Protein AF-A0A0C2FDT1-F1 (afdb_monomer_lite)

Secondary structure (DSSP, 8-state):
---S-----TT--------GGG-PEE----TT-SSPPPPEETTS-EEEEEEEE-TT--EEEEEEEEEEETTEEEEEEEESTTS--SEEEEE-SSS-EEEEE--SSPPPGGG-EEE-TTEEEEE--SSSSS-S-EEE-

Radius of gyration: 16.4 Å; chains: 1; bounding box: 36×29×51 Å

Structure (mmCIF, N/CA/C/O backbone):
data_AF-A0A0C2FDT1-F1
#
_entry.id   AF-A0A0C2FDT1-F1
#
loop_
_atom_site.group_PDB
_atom_site.id
_atom_site.type_symbol
_atom_site.label_atom_id
_atom_site.label_alt_id
_atom_site.label_comp_id
_atom_site.label_asym_id
_atom_site.label_entity_id
_atom_site.label_seq_id
_atom_site.pdbx_PDB_ins_code
_atom_site.Cartn_x
_atom_site.Cartn_y
_atom_site.Cartn_z
_atom_site.occupancy
_atom_site.B_iso_or_equiv
_atom_site.auth_seq_id
_atom_site.auth_comp_id
_atom_site.auth_asym_id
_atom_site.auth_atom_id
_atom_site.pdbx_PDB_model_num
ATOM 1 N N . ARG A 1 1 ? 11.858 4.809 28.236 1.00 45.03 1 ARG A N 1
ATOM 2 C CA . ARG A 1 1 ? 10.586 4.955 27.492 1.00 45.03 1 ARG A CA 1
ATOM 3 C C . ARG A 1 1 ? 10.116 3.551 27.157 1.00 45.03 1 ARG A C 1
ATOM 5 O O . ARG A 1 1 ? 10.901 2.814 26.577 1.00 45.03 1 ARG A O 1
ATOM 12 N N . LEU A 1 2 ? 8.939 3.154 27.646 1.00 45.44 2 LEU A N 1
ATOM 13 C CA . LEU A 1 2 ? 8.299 1.884 27.282 1.00 45.44 2 LEU A CA 1
ATOM 14 C C . LEU A 1 2 ? 8.072 1.869 25.763 1.00 45.44 2 LEU A C 1
ATOM 16 O O . LEU A 1 2 ? 7.839 2.931 25.193 1.00 45.44 2 LEU A O 1
ATOM 20 N N . SER A 1 3 ? 8.224 0.709 25.125 1.00 47.09 3 SER A N 1
ATOM 21 C CA . SER A 1 3 ? 8.178 0.546 23.667 1.00 47.09 3 SER A CA 1
ATOM 22 C C . SER A 1 3 ? 7.000 1.293 23.023 1.00 47.09 3 SER A C 1
ATOM 24 O O . SER A 1 3 ? 5.853 1.036 23.369 1.00 47.09 3 SER A O 1
ATOM 26 N N . GLU A 1 4 ? 7.282 2.175 22.055 1.00 73.56 4 GLU A N 1
ATOM 27 C CA . GLU A 1 4 ? 6.301 2.955 21.262 1.00 73.56 4 GLU A CA 1
ATOM 28 C C . GLU A 1 4 ? 5.505 2.097 20.255 1.00 73.56 4 GLU A C 1
ATOM 30 O O . GLU A 1 4 ? 4.798 2.612 19.390 1.00 73.56 4 GLU A O 1
ATOM 35 N N . HIS A 1 5 ? 5.640 0.773 20.325 1.00 83.25 5 HIS A N 1
ATOM 36 C CA . HIS A 1 5 ? 5.064 -0.157 19.367 1.00 83.25 5 HIS A CA 1
ATOM 37 C C . HIS A 1 5 ? 4.265 -1.224 20.089 1.00 83.25 5 HIS A C 1
ATOM 39 O O . HIS A 1 5 ? 4.698 -1.756 21.114 1.00 83.25 5 HIS A O 1
ATOM 45 N N . VAL A 1 6 ? 3.127 -1.577 19.500 1.00 87.69 6 VAL A N 1
ATOM 46 C CA . VAL A 1 6 ? 2.301 -2.675 19.979 1.00 87.69 6 VAL A CA 1
ATOM 47 C C . VAL A 1 6 ? 2.300 -3.806 18.962 1.00 87.69 6 VAL A C 1
ATOM 49 O O . VAL A 1 6 ? 2.229 -3.579 17.755 1.00 87.69 6 VAL A O 1
ATOM 52 N N . HIS A 1 7 ? 2.386 -5.035 19.462 1.00 89.50 7 HIS A N 1
ATOM 53 C CA . HIS A 1 7 ? 2.279 -6.241 18.656 1.00 89.50 7 HIS A CA 1
ATOM 54 C C . HIS A 1 7 ? 0.846 -6.761 18.704 1.00 89.50 7 HIS A C 1
ATOM 56 O O . HIS A 1 7 ? 0.277 -6.934 19.780 1.00 89.50 7 HIS A O 1
ATOM 62 N N . ILE A 1 8 ? 0.278 -7.024 17.532 1.00 89.69 8 ILE A N 1
ATOM 63 C CA . ILE A 1 8 ? -1.073 -7.559 17.379 1.00 89.69 8 ILE A CA 1
ATOM 64 C C . ILE A 1 8 ? -0.944 -8.883 16.628 1.00 89.69 8 ILE A C 1
ATOM 66 O O . ILE A 1 8 ? -0.337 -8.933 15.558 1.00 89.69 8 ILE A O 1
ATOM 70 N N . ALA A 1 9 ? -1.468 -9.960 17.210 1.00 90.12 9 ALA A N 1
ATOM 71 C CA . ALA A 1 9 ? -1.537 -11.257 16.547 1.00 90.12 9 ALA A CA 1
ATOM 72 C C . ALA A 1 9 ? -2.741 -11.317 15.591 1.00 90.12 9 ALA A C 1
ATOM 74 O O . ALA A 1 9 ? -3.692 -10.539 15.705 1.00 90.12 9 ALA A O 1
ATOM 75 N N . SER A 1 10 ? -2.709 -12.249 14.637 1.00 87.50 10 SER A N 1
ATOM 76 C CA . SER A 1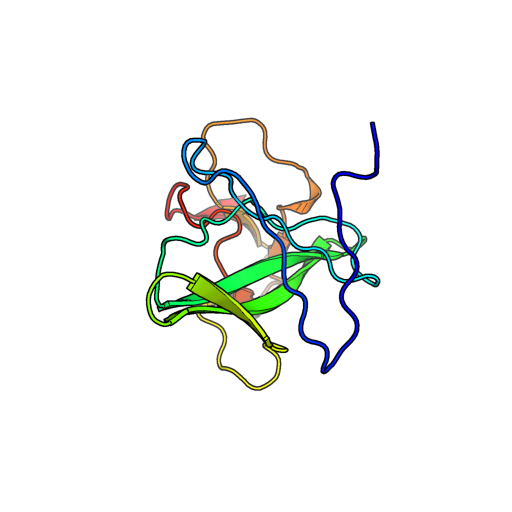 10 ? -3.839 -12.484 13.734 1.00 87.50 10 SER A CA 1
ATOM 77 C C . SER A 1 10 ? -5.108 -12.807 14.524 1.00 87.50 10 SER A C 1
ATOM 79 O O . SER A 1 10 ? -5.043 -13.552 15.499 1.00 87.50 10 SER A O 1
ATOM 81 N N . GLN A 1 11 ? -6.259 -12.306 14.063 1.00 89.56 11 GLN A N 1
ATOM 82 C CA . GLN A 1 11 ? -7.571 -12.547 14.686 1.00 89.56 11 GLN A CA 1
ATOM 83 C C . GLN A 1 11 ? -7.687 -12.027 16.133 1.00 89.56 11 GLN A C 1
ATOM 85 O O . GLN A 1 11 ? -8.530 -12.492 16.897 1.00 89.56 11 GLN A O 1
ATOM 90 N N . CYS A 1 12 ? -6.865 -11.046 16.516 1.00 90.88 12 CYS A N 1
ATOM 91 C CA . CYS A 1 12 ? -6.962 -10.381 17.811 1.00 90.88 12 CYS A CA 1
ATOM 92 C C . CYS A 1 12 ? -7.525 -8.963 17.689 1.00 90.88 12 CYS A C 1
ATOM 94 O O . CYS A 1 12 ? -7.353 -8.281 16.681 1.00 90.88 12 CYS A O 1
ATOM 96 N N . SER A 1 13 ? -8.144 -8.504 18.774 1.00 89.25 13 SER A N 1
ATOM 97 C CA . SER A 1 13 ? -8.546 -7.115 18.980 1.00 89.25 13 SER A CA 1
ATOM 98 C C . SER A 1 13 ? -7.760 -6.528 20.144 1.00 89.25 13 SER A C 1
ATOM 100 O O . SER A 1 13 ? -7.639 -7.166 21.191 1.00 89.25 13 SER A O 1
ATOM 102 N N . LEU A 1 14 ? -7.278 -5.301 19.988 1.00 90.56 14 LEU A N 1
ATOM 103 C CA . LEU A 1 14 ? -6.592 -4.568 21.040 1.00 90.56 14 LEU A CA 1
ATOM 104 C C . LEU A 1 14 ? -7.248 -3.200 21.210 1.00 90.56 14 LEU A C 1
ATOM 106 O O . LEU A 1 14 ? -7.483 -2.501 20.228 1.00 90.56 14 LEU A O 1
ATOM 110 N N . VAL A 1 15 ? -7.489 -2.811 22.462 1.00 88.25 15 VAL A N 1
ATOM 111 C CA . VAL A 1 15 ? -7.866 -1.439 22.805 1.00 88.25 15 VAL A CA 1
ATOM 112 C C . VAL A 1 15 ? -6.613 -0.685 23.218 1.00 88.25 15 VAL A C 1
ATOM 114 O O . VAL A 1 15 ? -5.882 -1.112 24.112 1.00 88.25 15 VAL A O 1
ATOM 117 N N . TRP A 1 16 ? -6.385 0.447 22.570 1.00 83.81 16 TRP A N 1
ATOM 118 C CA . TRP A 1 16 ? -5.292 1.354 22.871 1.00 83.81 16 TRP A CA 1
ATOM 119 C C . TRP A 1 16 ? -5.857 2.763 23.008 1.00 83.81 16 TRP A C 1
ATOM 121 O O . TRP A 1 16 ? -6.646 3.200 22.173 1.00 83.81 16 TRP A O 1
ATOM 131 N N . ASN A 1 17 ? -5.490 3.440 24.094 1.00 82.44 17 ASN A N 1
ATOM 132 C CA . ASN A 1 17 ? -5.956 4.785 24.396 1.00 82.44 17 ASN A CA 1
ATOM 133 C C . ASN A 1 17 ? -4.787 5.748 24.225 1.00 82.44 17 ASN A C 1
ATOM 135 O O . ASN A 1 17 ? -3.770 5.599 24.897 1.00 82.44 17 ASN A O 1
ATOM 139 N N . GLU A 1 18 ? -4.962 6.748 23.373 1.00 74.19 18 GLU A N 1
ATOM 140 C CA . GLU A 1 18 ? -4.022 7.852 23.205 1.00 74.19 18 GLU A CA 1
ATOM 141 C C . GLU A 1 18 ? -4.756 9.179 23.198 1.00 74.19 18 GLU A C 1
ATOM 143 O O . GLU A 1 18 ? -5.938 9.251 22.854 1.00 74.19 18 GLU A O 1
ATOM 148 N N . ASN A 1 19 ? -4.024 10.244 23.521 1.00 73.38 19 ASN A N 1
ATOM 149 C CA . ASN A 1 19 ? -4.526 11.584 23.284 1.00 73.38 19 ASN A CA 1
ATOM 150 C C . ASN A 1 19 ? -4.508 11.876 21.771 1.00 73.38 19 ASN A C 1
ATOM 152 O O . ASN A 1 19 ? -3.451 11.878 21.136 1.00 73.38 19 ASN A O 1
ATOM 156 N N . TYR A 1 20 ? -5.692 12.110 21.202 1.00 68.06 20 TYR A N 1
ATOM 157 C CA . TYR A 1 20 ? -5.866 12.399 19.780 1.00 68.06 20 TYR A CA 1
ATOM 158 C C . TYR A 1 20 ? -5.552 13.858 19.399 1.00 68.06 20 TYR A C 1
ATOM 160 O O . TYR A 1 20 ? -5.409 14.153 18.213 1.00 68.06 20 TYR A O 1
ATOM 168 N N . GLU A 1 21 ? -5.405 14.770 20.368 1.00 67.81 21 GLU A N 1
ATOM 169 C CA . GLU A 1 21 ? -5.110 16.195 20.120 1.00 67.81 21 GLU A CA 1
ATOM 170 C C . GLU A 1 21 ? -3.854 16.400 19.256 1.00 67.81 21 GLU A C 1
ATOM 172 O O . GLU A 1 21 ? -3.794 17.328 18.452 1.00 67.81 21 GLU A O 1
ATOM 177 N N . ASP A 1 22 ? -2.901 15.470 19.331 1.00 68.94 22 ASP A N 1
ATOM 178 C CA . ASP A 1 22 ? -1.647 15.503 18.577 1.00 68.94 22 ASP A CA 1
ATOM 179 C C . ASP A 1 22 ? -1.787 15.075 17.096 1.00 68.94 22 ASP A C 1
ATOM 181 O O . ASP A 1 22 ? -0.788 15.040 16.377 1.00 68.94 22 ASP A O 1
ATOM 185 N N . CYS A 1 23 ? -2.984 14.700 16.615 1.00 68.81 23 CYS A N 1
ATOM 186 C CA . CYS A 1 23 ? -3.196 14.149 15.262 1.00 68.81 23 CYS A CA 1
ATOM 187 C C . CYS A 1 23 ? -2.231 12.995 14.921 1.00 68.81 23 CYS A C 1
ATOM 189 O O . CYS A 1 23 ? -1.720 12.907 13.798 1.00 68.81 23 CYS A O 1
ATOM 191 N N . ARG A 1 24 ? -1.948 12.119 15.896 1.00 75.44 24 ARG A N 1
ATOM 192 C CA . ARG A 1 24 ? -0.944 11.062 15.730 1.00 75.44 24 ARG A CA 1
ATOM 193 C C . ARG A 1 24 ? -1.312 10.133 14.579 1.00 75.44 24 ARG A C 1
ATOM 195 O O . ARG A 1 24 ? -2.453 9.697 14.429 1.00 75.44 24 ARG A O 1
ATOM 202 N N . GLN A 1 25 ? -0.310 9.835 13.767 1.00 88.88 25 GLN A N 1
ATOM 203 C CA . GLN A 1 25 ? -0.410 8.883 12.674 1.00 88.88 25 GLN A CA 1
ATOM 204 C C . GLN A 1 25 ? 0.068 7.508 13.143 1.00 88.88 25 GLN A C 1
ATOM 206 O O . GLN A 1 25 ? 0.902 7.400 14.042 1.00 88.88 25 GLN A O 1
ATOM 211 N N . LEU A 1 26 ? -0.451 6.459 12.515 1.00 90.62 26 LEU A N 1
ATOM 212 C CA . LEU A 1 26 ? 0.004 5.093 12.713 1.00 90.62 26 LEU A CA 1
ATOM 213 C C . LEU A 1 26 ? 0.937 4.674 11.583 1.00 90.62 26 LEU A C 1
ATOM 215 O O . LEU A 1 26 ? 0.682 4.952 10.413 1.00 90.62 26 LEU A O 1
ATOM 219 N N . CYS A 1 27 ? 1.981 3.941 11.952 1.00 92.69 27 CYS A N 1
ATOM 220 C CA . CYS A 1 27 ? 2.795 3.163 11.031 1.00 92.69 27 CYS A CA 1
ATOM 221 C C . CYS A 1 27 ? 2.605 1.687 11.361 1.00 92.69 27 CYS A C 1
ATOM 223 O O . CYS A 1 27 ? 2.508 1.313 12.531 1.00 92.69 27 CYS A O 1
ATOM 225 N N . VAL A 1 28 ? 2.582 0.838 10.339 1.00 93.12 28 VAL A N 1
ATOM 226 C CA . VAL A 1 28 ? 2.415 -0.608 10.506 1.00 93.12 28 VAL A CA 1
ATOM 227 C C . VAL A 1 28 ? 3.578 -1.321 9.840 1.00 93.12 28 VAL A C 1
ATOM 229 O O . VAL A 1 28 ? 4.089 -0.887 8.809 1.00 93.12 28 VAL A O 1
ATOM 232 N N . ARG A 1 29 ? 4.014 -2.417 10.454 1.00 92.81 29 ARG A N 1
ATOM 233 C CA . ARG A 1 29 ? 5.004 -3.329 9.892 1.00 92.81 29 ARG A CA 1
ATOM 234 C C . ARG A 1 29 ? 4.580 -4.750 10.214 1.00 92.81 29 ARG A C 1
ATOM 236 O O . ARG A 1 29 ? 4.398 -5.087 11.385 1.00 92.81 29 ARG A O 1
ATOM 243 N N . ARG A 1 30 ? 4.443 -5.589 9.189 1.00 91.06 30 ARG A N 1
ATOM 244 C CA . ARG A 1 30 ? 4.319 -7.033 9.405 1.00 91.06 30 ARG A CA 1
ATOM 245 C C . ARG A 1 30 ? 5.627 -7.575 9.982 1.00 91.06 30 ARG A C 1
ATOM 247 O O . ARG A 1 30 ? 6.706 -7.080 9.663 1.00 91.06 30 ARG A O 1
ATOM 254 N N . SER A 1 31 ? 5.551 -8.594 10.830 1.00 89.38 31 SER A N 1
ATOM 255 C CA . SER A 1 31 ? 6.739 -9.168 11.476 1.00 89.38 31 SER A CA 1
ATOM 256 C C . SER A 1 31 ? 7.775 -9.692 10.476 1.00 89.38 31 SER A C 1
ATOM 258 O O . SER A 1 31 ? 8.968 -9.609 10.764 1.00 89.38 31 SER A O 1
ATOM 260 N N . ASP A 1 32 ? 7.321 -10.166 9.315 1.00 88.25 32 ASP A N 1
ATOM 261 C CA . ASP A 1 32 ? 8.111 -10.729 8.219 1.00 88.25 32 ASP A CA 1
ATOM 262 C C . ASP A 1 32 ? 8.647 -9.693 7.218 1.00 88.25 32 ASP A C 1
ATOM 264 O O . ASP A 1 32 ? 9.360 -10.071 6.299 1.00 88.25 32 ASP A O 1
ATOM 268 N N . VAL A 1 33 ? 8.346 -8.401 7.390 1.00 90.62 33 VAL A N 1
ATOM 269 C CA . VAL A 1 33 ? 8.764 -7.337 6.463 1.00 90.62 33 VAL A CA 1
ATOM 270 C C . VAL A 1 33 ? 9.760 -6.394 7.133 1.00 90.62 33 VAL A C 1
ATOM 272 O O . VAL A 1 33 ? 9.600 -6.014 8.297 1.00 90.62 33 VAL A O 1
ATOM 275 N N . ARG A 1 34 ? 10.801 -5.985 6.399 1.00 90.94 34 ARG A N 1
ATOM 276 C CA . ARG A 1 34 ? 11.893 -5.160 6.937 1.00 90.94 34 ARG A CA 1
ATOM 277 C C . ARG A 1 34 ? 11.485 -3.722 7.270 1.00 90.94 34 ARG A C 1
ATOM 279 O O . ARG A 1 34 ? 11.852 -3.226 8.336 1.00 90.94 34 ARG A O 1
ATOM 286 N N . HIS A 1 35 ? 10.773 -3.045 6.374 1.00 92.00 35 HIS A N 1
ATOM 287 C CA . HIS A 1 35 ? 10.487 -1.614 6.492 1.00 92.00 35 HIS A CA 1
ATOM 288 C C . HIS A 1 35 ? 9.041 -1.344 6.927 1.00 92.00 35 HIS A C 1
ATOM 290 O O . HIS A 1 35 ? 8.113 -2.043 6.522 1.00 92.00 35 HIS A O 1
ATOM 296 N N . TRP A 1 36 ? 8.859 -0.320 7.766 1.00 93.19 36 TRP A N 1
ATOM 297 C CA . TRP A 1 36 ? 7.544 0.191 8.162 1.00 93.19 36 TRP A CA 1
ATOM 298 C C . TRP A 1 36 ? 6.832 0.854 6.981 1.00 93.19 36 TRP A C 1
ATOM 300 O O . TRP A 1 36 ? 7.483 1.355 6.064 1.00 93.19 36 TRP A O 1
ATOM 310 N N . SER A 1 37 ? 5.502 0.900 7.031 1.00 93.56 37 SER A N 1
ATOM 311 C CA . SER A 1 37 ? 4.724 1.764 6.147 1.00 93.56 37 SER A CA 1
ATOM 312 C C . SER A 1 37 ? 5.037 3.239 6.405 1.00 93.56 37 SER A C 1
ATOM 314 O O . SER A 1 37 ? 5.486 3.609 7.496 1.00 93.56 37 SER A O 1
ATOM 316 N N . CYS A 1 38 ? 4.706 4.107 5.449 1.00 92.50 38 CYS A N 1
ATOM 317 C CA . CYS A 1 38 ? 4.565 5.522 5.774 1.00 92.50 38 CYS A CA 1
ATOM 318 C C . CYS A 1 38 ? 3.413 5.734 6.781 1.00 92.50 38 CYS A C 1
ATOM 320 O O . CYS A 1 38 ? 2.514 4.884 6.888 1.00 92.50 38 CYS A O 1
ATOM 322 N N . PRO A 1 39 ? 3.425 6.855 7.523 1.00 92.44 39 PRO A N 1
ATOM 323 C CA . PRO A 1 39 ? 2.379 7.159 8.487 1.00 92.44 39 PRO A CA 1
ATOM 324 C C . PRO A 1 39 ? 1.021 7.411 7.816 1.00 92.44 39 PRO A C 1
ATOM 326 O O . PRO A 1 39 ? 0.927 8.146 6.833 1.00 92.44 39 PRO A O 1
ATOM 329 N N . PHE A 1 40 ? -0.055 6.873 8.390 1.00 93.44 40 PHE A N 1
ATOM 330 C CA . PHE A 1 40 ? -1.432 7.181 7.999 1.00 93.44 40 PHE A CA 1
ATOM 331 C C . PHE A 1 40 ? -2.263 7.662 9.194 1.00 93.44 40 PHE A C 1
ATOM 333 O O . PHE A 1 40 ? -2.005 7.309 10.341 1.00 93.44 40 PHE A O 1
ATOM 340 N N . ARG A 1 41 ? -3.267 8.500 8.946 1.00 91.12 41 ARG A N 1
ATOM 341 C CA . ARG A 1 41 ? -4.161 9.034 9.980 1.00 91.12 41 ARG A CA 1
ATOM 342 C C . ARG A 1 41 ? -5.328 8.085 10.232 1.00 91.12 41 ARG A C 1
ATOM 344 O O . ARG A 1 41 ? -5.930 7.584 9.283 1.00 91.12 41 ARG A O 1
ATOM 351 N N . ILE A 1 42 ? -5.696 7.921 11.499 1.00 89.38 42 ILE A N 1
ATOM 352 C CA . ILE A 1 42 ? -6.835 7.090 11.919 1.00 89.38 42 ILE A CA 1
ATOM 353 C C . ILE A 1 42 ? -8.169 7.840 11.959 1.00 89.38 42 ILE A C 1
ATOM 355 O O . ILE A 1 42 ? -9.200 7.208 12.118 1.00 89.38 42 ILE A O 1
ATOM 359 N N . ASP A 1 43 ? -8.186 9.165 11.796 1.00 87.94 43 ASP A N 1
ATOM 360 C CA . ASP A 1 43 ? -9.440 9.917 11.618 1.00 87.94 43 ASP A CA 1
ATOM 361 C C . ASP A 1 43 ? -9.971 9.894 10.183 1.00 87.94 43 ASP A C 1
ATOM 363 O O . ASP A 1 43 ? -11.057 10.403 9.900 1.00 87.94 43 ASP A O 1
ATOM 367 N N . ARG A 1 44 ? -9.219 9.308 9.250 1.00 89.69 44 ARG A N 1
ATOM 368 C CA . ARG A 1 44 ? -9.650 9.137 7.865 1.00 89.69 44 ARG A CA 1
ATOM 369 C C . ARG A 1 44 ? -10.481 7.867 7.748 1.00 89.69 44 ARG A C 1
ATOM 371 O O . ARG A 1 44 ? -9.966 6.813 7.393 1.00 89.69 44 ARG A O 1
ATOM 378 N N . ILE A 1 45 ? -11.773 8.002 8.047 1.00 93.31 45 ILE A N 1
ATOM 379 C CA . ILE A 1 45 ? -12.774 6.941 7.881 1.00 93.31 45 ILE A CA 1
ATOM 380 C C . ILE A 1 45 ? -12.794 6.474 6.421 1.00 93.31 45 ILE A C 1
ATOM 382 O O . ILE A 1 45 ? -12.853 7.291 5.498 1.00 93.31 45 ILE A O 1
ATOM 386 N N . GLY A 1 46 ? -12.774 5.159 6.225 1.00 94.75 46 GLY A N 1
ATOM 387 C CA . GLY A 1 46 ? -12.786 4.518 4.916 1.00 94.75 46 GLY A CA 1
ATOM 388 C C . GLY A 1 46 ? -11.820 3.343 4.834 1.00 94.75 46 GLY A C 1
ATOM 389 O O . GLY A 1 46 ? -11.212 2.939 5.826 1.00 94.75 46 GLY A O 1
ATOM 390 N N . SER A 1 47 ? -11.675 2.801 3.628 1.00 93.75 47 SER A N 1
ATOM 391 C CA . SER A 1 47 ? -10.790 1.670 3.353 1.00 93.75 47 SER A CA 1
ATOM 392 C C . SER A 1 47 ? -9.725 2.059 2.337 1.00 93.75 47 SER A C 1
ATOM 394 O O . SER A 1 47 ? -10.021 2.696 1.326 1.00 93.75 47 SER A O 1
ATOM 396 N N . PHE A 1 48 ? -8.483 1.666 2.589 1.00 93.81 48 PHE A N 1
ATOM 397 C CA . PHE A 1 48 ? -7.343 1.985 1.736 1.00 93.81 48 PHE A CA 1
ATOM 398 C C . PHE A 1 48 ? -6.248 0.926 1.870 1.00 93.81 48 PHE A C 1
ATOM 400 O O . PHE A 1 48 ? -6.302 0.057 2.737 1.00 93.81 48 PHE A O 1
ATOM 407 N N . HIS A 1 49 ? -5.254 0.991 0.991 1.00 94.31 49 HIS A N 1
ATOM 408 C CA . HIS A 1 49 ? -4.076 0.135 1.058 1.00 94.31 49 HIS A CA 1
ATOM 409 C C . HIS A 1 49 ? -2.904 0.935 1.611 1.00 94.31 49 HIS A C 1
ATOM 411 O O . HIS A 1 49 ? -2.696 2.078 1.204 1.00 94.31 49 HIS A O 1
ATOM 417 N N . ILE A 1 50 ? -2.143 0.323 2.513 1.00 94.38 50 ILE A N 1
ATOM 418 C CA . ILE A 1 50 ? -0.822 0.807 2.911 1.00 94.38 50 ILE A CA 1
ATOM 419 C C . ILE A 1 50 ? 0.244 -0.147 2.390 1.00 94.38 50 ILE A C 1
ATOM 421 O O . ILE A 1 50 ? 0.026 -1.361 2.326 1.00 94.38 50 ILE A O 1
ATOM 425 N N . THR A 1 51 ? 1.396 0.411 2.039 1.00 92.69 51 THR A N 1
ATOM 426 C CA . THR A 1 51 ? 2.519 -0.333 1.469 1.00 92.69 51 THR A CA 1
ATOM 427 C C . THR A 1 51 ? 3.640 -0.455 2.494 1.00 92.69 51 THR A C 1
ATOM 429 O O . THR A 1 51 ? 3.941 0.488 3.222 1.00 92.69 51 THR A O 1
ATOM 432 N N . MET A 1 52 ? 4.270 -1.622 2.543 1.00 91.62 52 MET A N 1
ATOM 433 C CA . MET A 1 52 ? 5.509 -1.897 3.271 1.00 91.62 52 MET A CA 1
ATOM 434 C C . MET A 1 52 ? 6.515 -2.521 2.301 1.00 91.62 52 MET A C 1
ATOM 436 O O . MET A 1 52 ? 6.118 -3.092 1.284 1.00 91.62 52 MET A O 1
ATOM 440 N N . ARG A 1 53 ? 7.811 -2.423 2.604 1.00 88.81 53 ARG A N 1
ATOM 441 C CA . ARG A 1 53 ? 8.884 -2.926 1.732 1.00 88.81 53 ARG A CA 1
ATOM 442 C C . ARG A 1 53 ? 9.697 -3.983 2.448 1.00 88.81 53 ARG A C 1
ATOM 444 O O . ARG A 1 53 ? 10.142 -3.766 3.580 1.00 88.81 53 ARG A O 1
ATOM 451 N N . ASP A 1 54 ? 9.880 -5.118 1.791 1.00 85.88 54 ASP A N 1
ATOM 452 C CA . ASP A 1 54 ? 10.763 -6.164 2.291 1.00 85.88 54 ASP A CA 1
ATOM 453 C C . ASP A 1 54 ? 12.242 -5.832 2.003 1.00 85.88 54 ASP A C 1
ATOM 455 O O . ASP A 1 54 ? 12.565 -4.780 1.448 1.00 85.88 54 ASP A O 1
ATOM 459 N N . ALA A 1 55 ? 13.166 -6.683 2.449 1.00 81.81 55 ALA A N 1
ATOM 460 C CA . ALA A 1 55 ? 14.604 -6.488 2.299 1.00 81.81 55 ALA A CA 1
ATOM 461 C C . ALA A 1 55 ? 15.070 -6.452 0.834 1.00 81.81 55 ALA A C 1
ATOM 463 O O . ALA A 1 55 ? 16.118 -5.871 0.560 1.00 81.81 55 ALA A O 1
ATOM 464 N N . ASP A 1 56 ? 14.303 -7.059 -0.071 1.00 81.12 56 ASP A N 1
ATOM 465 C CA . ASP A 1 56 ? 14.492 -7.052 -1.524 1.00 81.12 56 ASP A CA 1
ATOM 466 C C . ASP A 1 56 ? 13.682 -5.943 -2.229 1.00 81.12 56 ASP A C 1
ATOM 468 O O . ASP A 1 56 ? 13.555 -5.958 -3.450 1.00 81.12 56 ASP A O 1
ATOM 472 N N . GLU A 1 57 ? 13.127 -4.995 -1.462 1.00 79.19 57 GLU A N 1
ATOM 473 C CA . GLU A 1 57 ? 12.323 -3.855 -1.934 1.00 79.19 57 GLU A CA 1
ATOM 474 C C . GLU A 1 57 ? 10.951 -4.247 -2.520 1.00 79.19 57 GLU A C 1
ATOM 476 O O . GLU A 1 57 ? 10.180 -3.383 -2.966 1.00 79.19 57 GLU A O 1
ATOM 481 N N . THR A 1 58 ? 10.584 -5.533 -2.440 1.00 83.00 58 THR A N 1
ATOM 482 C CA . THR A 1 58 ? 9.279 -6.028 -2.881 1.00 83.00 58 THR A CA 1
ATOM 483 C C . THR A 1 58 ? 8.160 -5.340 -2.083 1.00 83.00 58 THR A C 1
ATOM 485 O O . THR A 1 58 ? 8.164 -5.388 -0.844 1.00 83.00 58 THR A O 1
ATOM 488 N N . PRO A 1 59 ? 7.184 -4.690 -2.754 1.00 86.56 59 PRO A N 1
ATOM 489 C CA . PRO A 1 59 ? 6.032 -4.109 -2.079 1.00 86.56 59 PRO A CA 1
ATOM 490 C C . PRO A 1 59 ? 5.137 -5.200 -1.495 1.00 86.56 59 PRO A C 1
ATOM 492 O O . PRO A 1 59 ? 4.783 -6.171 -2.163 1.00 86.56 59 PRO A O 1
ATOM 495 N N . ARG A 1 60 ? 4.711 -4.999 -0.251 1.00 88.69 60 ARG A N 1
ATOM 496 C CA . ARG A 1 60 ? 3.663 -5.775 0.413 1.00 88.69 60 ARG A CA 1
ATOM 497 C C . ARG A 1 60 ? 2.541 -4.833 0.814 1.00 88.69 60 ARG A C 1
ATOM 499 O O . ARG A 1 60 ? 2.797 -3.815 1.457 1.00 88.69 60 ARG A O 1
ATOM 506 N N . PHE A 1 61 ? 1.310 -5.184 0.464 1.00 90.19 61 PHE A N 1
ATOM 507 C CA . PHE A 1 61 ? 0.138 -4.385 0.805 1.00 90.19 61 PHE A CA 1
ATOM 508 C C . PHE A 1 61 ? -0.587 -4.972 2.008 1.00 90.19 61 PHE A C 1
ATOM 510 O O . PHE A 1 61 ? -0.662 -6.188 2.183 1.00 90.19 61 PHE A O 1
ATOM 517 N N . VAL A 1 62 ? -1.155 -4.091 2.819 1.00 92.88 62 VAL A N 1
ATOM 518 C CA . VAL A 1 62 ? -2.186 -4.439 3.796 1.00 92.88 62 VAL A CA 1
ATOM 519 C C . VAL A 1 62 ? -3.366 -3.520 3.552 1.00 92.88 62 VAL A C 1
ATOM 521 O O . VAL A 1 62 ? -3.197 -2.309 3.379 1.00 92.88 62 VAL A O 1
ATOM 524 N N . ARG A 1 63 ? -4.567 -4.096 3.530 1.00 94.25 63 ARG A N 1
ATOM 525 C CA . ARG A 1 63 ? -5.792 -3.309 3.519 1.00 94.25 63 ARG A CA 1
ATOM 526 C C . ARG A 1 63 ? -6.045 -2.814 4.936 1.00 94.25 63 ARG A C 1
ATOM 528 O O . ARG A 1 63 ? -6.067 -3.601 5.881 1.00 94.25 63 ARG A O 1
ATOM 535 N N . VAL A 1 64 ? -6.242 -1.513 5.064 1.00 95.12 64 VAL A N 1
ATOM 536 C CA . VAL A 1 64 ? -6.664 -0.855 6.295 1.00 95.12 64 VAL A CA 1
ATOM 537 C C . VAL A 1 64 ? -8.099 -0.409 6.111 1.00 95.12 64 VAL A C 1
ATOM 539 O O . VAL A 1 64 ? -8.457 0.157 5.078 1.00 95.12 64 VAL A O 1
ATOM 542 N N . GLU A 1 65 ? -8.919 -0.648 7.119 1.00 95.75 65 GLU A N 1
ATOM 543 C CA . GLU A 1 65 ? -10.251 -0.081 7.217 1.00 95.75 65 GLU A CA 1
ATOM 544 C C . GLU A 1 65 ? -10.399 0.645 8.539 1.00 95.75 65 GLU A C 1
ATOM 546 O O . GLU A 1 65 ? -10.146 0.087 9.604 1.00 95.75 65 GLU A O 1
ATOM 551 N N . VAL A 1 66 ? -10.810 1.900 8.451 1.00 95.62 66 VAL A N 1
ATOM 552 C CA . VAL A 1 66 ? -11.079 2.760 9.589 1.00 95.62 66 VAL A CA 1
ATOM 553 C C . VAL A 1 66 ? -12.571 3.038 9.618 1.00 95.62 66 VAL A C 1
ATOM 555 O O . VAL A 1 66 ? -13.117 3.615 8.676 1.00 95.62 66 VAL A O 1
ATOM 558 N N . ILE A 1 67 ? -13.220 2.682 10.721 1.00 96.12 67 ILE A N 1
ATOM 559 C CA . ILE A 1 67 ? -14.608 3.055 11.004 1.00 96.12 67 ILE A CA 1
ATOM 560 C C . ILE A 1 67 ? -14.680 3.829 12.318 1.00 96.12 67 ILE A C 1
ATOM 562 O O . ILE A 1 67 ? -13.889 3.596 13.230 1.00 96.12 67 ILE A O 1
ATOM 566 N N . LEU A 1 68 ? -15.644 4.739 12.427 1.00 93.75 68 LEU A N 1
ATOM 567 C CA . LEU A 1 68 ? -15.971 5.399 13.686 1.00 93.75 68 LEU A CA 1
ATOM 568 C C . LEU A 1 68 ? -17.193 4.708 14.291 1.00 93.75 68 LEU A C 1
ATOM 570 O O . LEU A 1 68 ? -18.299 4.820 13.766 1.00 93.75 68 LEU A O 1
ATOM 574 N N . ASN A 1 69 ? -16.987 3.985 15.389 1.00 93.62 69 ASN A N 1
ATOM 575 C CA . ASN A 1 69 ? -18.057 3.379 16.165 1.00 93.62 69 ASN A CA 1
ATOM 576 C C . ASN A 1 69 ? -18.308 4.226 17.418 1.00 93.62 69 ASN A C 1
ATOM 578 O O . ASN A 1 69 ? -17.557 4.163 18.393 1.00 93.62 69 ASN A O 1
ATOM 582 N N . SER A 1 70 ? -19.365 5.041 17.391 1.00 91.31 70 SER A N 1
ATOM 583 C CA . SER A 1 70 ? -19.627 6.068 18.409 1.00 91.31 70 SER A CA 1
ATOM 584 C C . SER A 1 70 ? -18.438 7.031 18.568 1.00 91.31 70 SER A C 1
ATOM 586 O O . SER A 1 70 ? -18.164 7.802 17.656 1.00 91.31 70 SER A O 1
ATOM 588 N N . ALA A 1 71 ? -17.722 6.988 19.695 1.00 88.81 71 ALA A N 1
ATOM 589 C CA . ALA A 1 71 ? -16.559 7.834 19.977 1.00 88.81 71 ALA A CA 1
ATOM 590 C C . ALA A 1 71 ? -15.220 7.079 19.852 1.00 88.81 71 ALA A C 1
ATOM 592 O O . ALA A 1 71 ? -14.209 7.522 20.390 1.00 88.81 71 ALA A O 1
ATOM 593 N N . VAL A 1 72 ? -15.210 5.919 19.183 1.00 89.75 72 VAL A N 1
ATOM 594 C CA . VAL A 1 72 ? -14.032 5.051 19.057 1.00 89.75 72 VAL A CA 1
ATOM 595 C C . VAL A 1 72 ? -13.710 4.812 17.586 1.00 89.75 72 VAL A C 1
ATOM 597 O O . VAL A 1 72 ? -14.551 4.317 16.835 1.00 89.75 72 VAL A O 1
ATOM 600 N N . PHE A 1 73 ? -12.478 5.118 17.177 1.00 91.38 73 PHE A N 1
ATOM 601 C CA . PHE A 1 73 ? -11.957 4.685 15.882 1.00 91.38 73 PHE A CA 1
ATOM 602 C C . PHE A 1 73 ? -11.569 3.207 15.956 1.00 91.38 73 PHE A C 1
ATOM 604 O O . PHE A 1 73 ? -10.701 2.821 16.738 1.00 91.38 73 PHE A O 1
ATOM 611 N N . CYS A 1 74 ? -12.202 2.373 15.136 1.00 93.50 74 CYS A N 1
ATOM 612 C CA . CYS A 1 74 ? -11.835 0.974 14.974 1.00 93.50 74 CYS A CA 1
ATOM 613 C C . CYS A 1 74 ? -11.019 0.828 13.690 1.00 93.50 74 CYS A C 1
ATOM 615 O O . CYS A 1 74 ? -11.505 1.150 12.604 1.00 93.50 74 CYS A O 1
ATOM 617 N N . VAL A 1 75 ? -9.786 0.339 13.825 1.00 94.06 75 VAL A N 1
ATOM 618 C CA . VAL A 1 75 ? -8.863 0.114 12.709 1.00 94.06 75 VAL A CA 1
ATOM 619 C C . VAL A 1 75 ? -8.709 -1.386 12.492 1.00 94.06 75 VAL A C 1
ATOM 621 O O . VAL A 1 75 ? -8.263 -2.102 13.387 1.00 94.06 75 VAL A O 1
ATOM 624 N N . THR A 1 76 ? -9.075 -1.857 11.305 1.00 95.12 76 THR A N 1
ATOM 625 C CA . THR A 1 76 ? -8.980 -3.262 10.906 1.00 95.12 76 THR A CA 1
ATOM 626 C C . THR A 1 76 ? -7.893 -3.424 9.857 1.00 95.12 76 THR A C 1
ATOM 628 O O . THR A 1 76 ? -7.869 -2.699 8.863 1.00 95.12 76 THR A O 1
ATOM 631 N N . PHE A 1 77 ? -7.010 -4.398 10.069 1.00 94.56 77 PHE A N 1
ATOM 632 C CA . PHE A 1 77 ? -5.982 -4.797 9.113 1.00 94.56 77 PHE A CA 1
ATOM 633 C C . PHE A 1 77 ? -6.377 -6.124 8.472 1.00 94.56 77 PHE A C 1
ATOM 635 O O . PHE A 1 77 ? -6.712 -7.080 9.172 1.00 94.56 77 PHE A O 1
ATOM 642 N N . THR A 1 78 ? -6.332 -6.194 7.148 1.00 92.81 78 THR A N 1
ATOM 643 C CA . THR A 1 78 ? -6.658 -7.406 6.388 1.00 92.81 78 THR A CA 1
ATOM 644 C C . THR A 1 78 ? -5.571 -7.670 5.360 1.00 92.81 78 THR A C 1
ATOM 646 O O . THR A 1 78 ? -4.998 -6.731 4.800 1.00 92.81 78 THR A O 1
ATOM 649 N N . ASP A 1 79 ? -5.289 -8.949 5.110 1.00 90.12 79 ASP A N 1
ATOM 650 C CA . ASP A 1 79 ? -4.435 -9.322 3.988 1.00 90.12 79 ASP A CA 1
ATOM 651 C C . ASP A 1 79 ? -5.037 -8.783 2.683 1.00 90.12 79 ASP A C 1
ATOM 653 O O . ASP A 1 79 ? -6.236 -8.922 2.428 1.00 90.12 79 ASP A O 1
ATOM 657 N N . ALA A 1 80 ? -4.205 -8.114 1.892 1.00 89.81 80 ALA A N 1
ATOM 658 C CA . ALA A 1 80 ? -4.610 -7.511 0.635 1.00 89.81 80 ALA A CA 1
ATOM 659 C C . ALA A 1 80 ? -4.626 -8.520 -0.527 1.00 89.81 80 ALA A C 1
ATOM 661 O O . ALA A 1 80 ? -5.146 -8.180 -1.582 1.00 89.81 80 ALA A O 1
ATOM 662 N N . GLU A 1 81 ? -4.107 -9.743 -0.348 1.00 84.62 81 GLU A N 1
ATOM 663 C CA . GLU A 1 81 ? -4.012 -10.768 -1.405 1.00 84.62 81 GLU A CA 1
ATOM 664 C C . GLU A 1 81 ? -5.361 -11.091 -2.076 1.00 84.62 81 GLU A C 1
ATOM 666 O O . GLU A 1 81 ? -5.415 -11.407 -3.262 1.00 84.62 81 GLU A O 1
ATOM 671 N N . TYR A 1 82 ? -6.467 -10.956 -1.339 1.00 81.56 82 TYR A N 1
ATOM 672 C CA . TYR A 1 82 ? -7.818 -11.240 -1.834 1.00 81.56 82 TYR A CA 1
ATOM 673 C C . TYR A 1 82 ? -8.545 -10.016 -2.415 1.00 81.56 82 TYR A C 1
ATOM 675 O O . TYR A 1 82 ? -9.727 -10.107 -2.751 1.00 81.56 82 TYR A O 1
ATOM 683 N N . TYR A 1 83 ? -7.871 -8.868 -2.524 1.00 84.25 83 TYR A N 1
ATOM 684 C CA . TYR A 1 83 ? -8.437 -7.625 -3.045 1.00 84.25 83 TYR A CA 1
ATOM 685 C C . TYR A 1 83 ? -7.707 -7.188 -4.320 1.00 84.25 83 TYR A C 1
ATOM 687 O O . TYR A 1 83 ? -6.501 -7.391 -4.441 1.00 84.25 83 TYR A O 1
ATOM 695 N N . PRO A 1 84 ? -8.407 -6.563 -5.285 1.00 85.44 84 PRO A N 1
ATOM 696 C CA . PRO A 1 84 ? -7.735 -6.009 -6.448 1.00 85.44 84 PRO A CA 1
ATOM 697 C C . PRO A 1 84 ? -6.764 -4.898 -6.012 1.00 85.44 84 PRO A C 1
ATOM 699 O O . PRO A 1 84 ? -7.118 -4.075 -5.157 1.00 85.44 84 PRO A O 1
ATOM 702 N N . PRO A 1 85 ? -5.563 -4.832 -6.611 1.00 85.75 85 PRO A N 1
ATOM 703 C CA . PRO A 1 85 ? -4.617 -3.764 -6.329 1.00 85.75 85 PRO A CA 1
ATOM 704 C C . PRO A 1 85 ? -5.227 -2.413 -6.732 1.00 85.75 85 PRO A C 1
ATOM 706 O O . PRO A 1 85 ? -5.932 -2.331 -7.744 1.00 85.75 85 PRO A O 1
ATOM 709 N N . PRO A 1 86 ? -4.972 -1.328 -5.980 1.00 88.75 86 PRO A N 1
ATOM 710 C CA . PRO A 1 86 ? -5.594 -0.042 -6.276 1.00 88.75 86 PRO A CA 1
ATOM 711 C C . PRO A 1 86 ? -5.064 0.574 -7.577 1.00 88.75 86 PRO A C 1
ATOM 713 O O . PRO A 1 86 ? -5.784 1.315 -8.242 1.00 88.75 86 PRO A O 1
ATOM 716 N N . ILE A 1 87 ? -3.808 0.290 -7.935 1.00 92.25 87 ILE A N 1
ATOM 717 C CA . ILE A 1 87 ? -3.160 0.753 -9.162 1.00 92.25 87 ILE A CA 1
ATOM 718 C C . ILE A 1 87 ? -2.353 -0.411 -9.743 1.00 92.25 87 ILE A C 1
ATOM 720 O O . ILE A 1 87 ? -1.713 -1.159 -9.009 1.00 92.25 87 ILE A O 1
ATOM 724 N N . ARG A 1 88 ? -2.340 -0.533 -11.072 1.00 93.06 88 ARG A N 1
ATOM 725 C CA . ARG A 1 88 ? -1.437 -1.424 -11.809 1.00 93.06 88 ARG A CA 1
ATOM 726 C C . ARG A 1 88 ? -0.536 -0.581 -12.700 1.00 93.06 88 ARG A C 1
ATOM 728 O O . ARG A 1 88 ? -1.034 0.216 -13.492 1.00 93.06 88 ARG A O 1
ATOM 735 N N . ILE A 1 89 ? 0.776 -0.750 -12.565 1.00 93.06 89 ILE A N 1
ATOM 736 C CA . ILE A 1 89 ? 1.765 -0.101 -13.432 1.00 93.06 89 ILE A CA 1
ATOM 737 C C . ILE A 1 89 ? 2.176 -1.118 -14.489 1.00 93.06 89 ILE A C 1
ATOM 739 O O . ILE A 1 89 ? 2.631 -2.211 -14.156 1.00 93.06 89 ILE A O 1
ATOM 743 N N . GLU A 1 90 ? 2.015 -0.760 -15.758 1.00 96.25 90 GLU A N 1
ATOM 744 C CA . GLU A 1 90 ? 2.437 -1.577 -16.893 1.00 96.25 90 GLU A CA 1
ATOM 745 C C . GLU A 1 90 ? 3.645 -0.932 -17.576 1.00 96.25 90 GLU A C 1
ATOM 747 O O . GLU A 1 90 ? 3.583 0.208 -18.038 1.00 96.25 90 GLU A O 1
ATOM 752 N N . ASN A 1 91 ? 4.749 -1.671 -17.653 1.00 96.88 91 ASN A N 1
ATOM 753 C CA . ASN A 1 91 ? 5.919 -1.278 -18.418 1.00 96.88 91 ASN A CA 1
ATOM 754 C C . ASN A 1 91 ? 5.856 -1.917 -19.807 1.00 96.88 91 ASN A C 1
ATOM 756 O O . ASN A 1 91 ? 6.229 -3.075 -20.004 1.00 96.88 91 ASN A O 1
ATOM 760 N N . GLN A 1 92 ? 5.414 -1.129 -20.784 1.00 97.62 92 GLN A N 1
ATOM 761 C CA . GLN A 1 92 ? 5.335 -1.548 -22.183 1.00 97.62 92 GLN A CA 1
ATOM 762 C C . GLN A 1 92 ? 6.665 -1.398 -22.939 1.00 97.62 92 GLN A C 1
ATOM 764 O O . GLN A 1 92 ? 6.729 -1.744 -24.118 1.00 97.62 92 GLN A O 1
ATOM 769 N N . SER A 1 93 ? 7.722 -0.894 -22.295 1.00 96.94 93 SER A N 1
ATOM 770 C CA . SER A 1 93 ? 9.038 -0.729 -22.915 1.00 96.94 93 SER A CA 1
ATOM 771 C C . SER A 1 93 ? 9.871 -2.018 -22.880 1.00 96.94 93 SER A C 1
ATOM 773 O O . SER A 1 93 ? 9.566 -2.964 -22.147 1.00 96.94 93 SER A O 1
ATOM 775 N N . ASP A 1 94 ? 10.947 -2.037 -23.669 1.00 97.88 94 ASP A N 1
ATOM 776 C CA . ASP A 1 94 ? 11.930 -3.130 -23.715 1.00 97.88 94 ASP A CA 1
ATOM 777 C C . ASP A 1 94 ? 13.038 -3.001 -22.654 1.00 97.88 94 ASP A C 1
ATOM 779 O O . ASP A 1 94 ? 13.951 -3.824 -22.606 1.00 97.88 94 ASP A O 1
ATOM 783 N N . VAL A 1 95 ? 12.964 -1.991 -21.781 1.00 97.50 95 VAL A N 1
ATOM 784 C CA . VAL A 1 95 ? 13.945 -1.748 -20.715 1.00 97.50 95 VAL A CA 1
ATOM 785 C C . VAL A 1 95 ? 13.273 -1.762 -19.339 1.00 97.50 95 VAL A C 1
ATOM 787 O O . VAL A 1 95 ? 12.096 -1.418 -19.217 1.00 97.50 95 VAL A O 1
ATOM 790 N N . PRO A 1 96 ? 13.970 -2.195 -18.274 1.00 96.50 96 PRO A N 1
ATOM 791 C CA . PRO A 1 96 ? 13.462 -2.028 -16.918 1.00 96.50 96 PRO A CA 1
ATOM 792 C C . PRO A 1 96 ? 13.359 -0.538 -16.573 1.00 96.50 96 PRO A C 1
ATOM 794 O O . PRO A 1 96 ? 14.231 0.242 -16.944 1.00 96.50 96 PRO A O 1
ATOM 797 N N . VAL A 1 97 ? 12.309 -0.161 -15.844 1.00 95.50 97 VAL A N 1
ATOM 798 C CA . VAL A 1 97 ? 12.073 1.221 -15.405 1.00 95.50 97 VAL A CA 1
ATOM 799 C C . VAL A 1 97 ? 12.103 1.266 -13.887 1.00 95.50 97 VAL A C 1
ATOM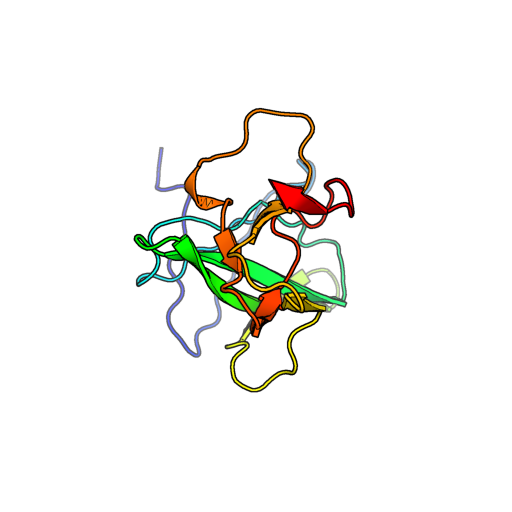 801 O O . VAL A 1 97 ? 11.360 0.530 -13.230 1.00 95.50 97 VAL A O 1
ATOM 804 N N . LEU A 1 98 ? 12.952 2.126 -13.331 1.00 94.06 98 LEU A N 1
ATOM 805 C CA . LEU A 1 98 ? 12.955 2.409 -11.905 1.00 94.06 98 LEU A CA 1
ATOM 806 C C . LEU A 1 98 ? 11.865 3.443 -11.624 1.00 94.06 98 LEU A C 1
ATOM 808 O O . LEU A 1 98 ? 11.799 4.477 -12.283 1.00 94.06 98 LEU A O 1
ATOM 812 N N . TYR A 1 99 ? 11.003 3.181 -10.650 1.00 92.88 99 TYR A N 1
ATOM 813 C CA . TYR A 1 99 ? 9.945 4.107 -10.271 1.00 92.88 99 TYR A CA 1
ATOM 814 C C . TYR A 1 99 ? 9.875 4.292 -8.755 1.00 92.88 99 TYR A C 1
ATOM 816 O O . TYR A 1 99 ? 10.301 3.436 -7.976 1.00 92.88 99 TYR A O 1
ATOM 824 N N . GLN A 1 100 ? 9.338 5.438 -8.345 1.00 93.06 100 GLN A N 1
ATOM 825 C CA . GLN A 1 100 ? 9.030 5.768 -6.952 1.00 93.06 100 GLN A CA 1
ATOM 826 C C . GLN A 1 100 ? 7.943 6.851 -6.900 1.00 93.06 100 GLN A C 1
ATOM 828 O O . GLN A 1 100 ? 7.792 7.631 -7.849 1.00 93.06 100 GLN A O 1
ATOM 833 N N . GLN A 1 101 ? 7.218 6.950 -5.783 1.00 94.31 101 GLN A N 1
ATOM 834 C CA . GLN A 1 101 ? 6.376 8.120 -5.529 1.00 94.31 101 GLN A CA 1
ATOM 835 C C . GLN A 1 101 ? 7.243 9.377 -5.393 1.00 94.31 101 GLN A C 1
ATOM 837 O O . GLN A 1 101 ? 8.309 9.359 -4.775 1.00 94.31 101 GLN A O 1
ATOM 842 N N . GLN A 1 102 ? 6.782 10.490 -5.957 1.00 94.00 102 GLN A N 1
ATOM 843 C CA . GLN A 1 102 ? 7.416 11.781 -5.742 1.00 94.00 102 GLN A CA 1
ATOM 844 C C . GLN A 1 102 ? 7.273 12.204 -4.271 1.00 94.00 102 GLN A C 1
ATOM 846 O O . GLN A 1 102 ? 6.162 12.267 -3.748 1.00 94.00 102 GLN A O 1
ATOM 851 N N . SER A 1 103 ? 8.387 12.569 -3.638 1.00 90.44 103 SER A N 1
ATOM 852 C CA . SER A 1 103 ? 8.426 13.148 -2.290 1.00 90.44 103 SER A CA 1
ATOM 853 C C . SER A 1 103 ? 9.141 14.497 -2.302 1.00 90.44 103 SER A C 1
ATOM 855 O O . SER A 1 103 ? 10.007 14.736 -3.145 1.00 90.44 103 SER A O 1
ATOM 857 N N . GLU A 1 104 ? 8.775 15.368 -1.364 1.00 83.69 104 GLU A N 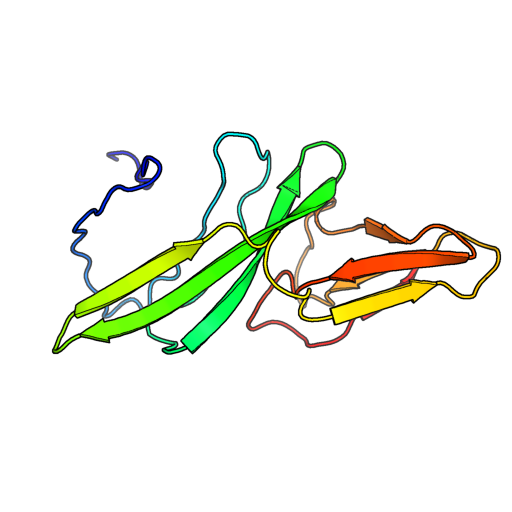1
ATOM 858 C CA . GLU A 1 104 ? 9.396 16.683 -1.155 1.00 83.69 104 GLU A CA 1
ATOM 859 C C . GLU A 1 104 ? 10.695 16.601 -0.331 1.00 83.69 104 GLU A C 1
ATOM 861 O O . GLU A 1 104 ? 11.478 17.548 -0.316 1.00 83.69 104 GLU A O 1
ATOM 866 N N . GLY A 1 105 ? 10.946 15.466 0.333 1.00 81.12 105 GLY A N 1
ATOM 867 C CA . GLY A 1 105 ? 12.123 15.233 1.171 1.00 81.12 105 GLY A CA 1
ATOM 868 C C . GLY A 1 105 ? 12.967 14.030 0.734 1.00 81.12 105 GLY A C 1
ATOM 869 O O . GLY A 1 105 ? 12.639 13.350 -0.241 1.00 81.12 105 GLY A O 1
ATOM 870 N N . PRO A 1 106 ? 14.065 13.739 1.458 1.00 76.69 106 PRO A N 1
ATOM 871 C CA . PRO A 1 106 ? 14.889 12.563 1.205 1.00 76.69 106 PRO A CA 1
ATOM 872 C C . PRO A 1 106 ? 14.052 11.280 1.259 1.00 76.69 106 PRO A C 1
ATOM 874 O O . PRO A 1 106 ? 13.427 10.973 2.272 1.00 76.69 106 PRO A O 1
ATOM 877 N N . ILE A 1 107 ? 14.055 10.522 0.163 1.00 77.31 107 ILE A N 1
ATOM 878 C CA . ILE A 1 107 ? 13.347 9.244 0.055 1.00 77.31 107 ILE A CA 1
ATOM 879 C C . ILE A 1 107 ? 14.306 8.124 0.456 1.00 77.31 107 ILE A C 1
ATOM 881 O O . ILE A 1 107 ? 15.447 8.071 -0.013 1.00 77.31 107 ILE A O 1
ATOM 885 N N . GLY A 1 108 ? 13.841 7.211 1.307 1.00 82.88 108 GLY A N 1
ATOM 886 C CA . GLY A 1 108 ? 14.584 5.994 1.612 1.00 82.88 108 GLY A CA 1
ATOM 887 C C . GLY A 1 108 ? 14.753 5.136 0.357 1.00 82.88 108 GLY A C 1
ATOM 888 O O . GLY A 1 108 ? 13.791 4.919 -0.371 1.00 82.88 108 GLY A O 1
ATOM 889 N N . GLN A 1 109 ? 15.963 4.622 0.116 1.00 85.56 109 GLN A N 1
ATOM 890 C CA . GLN A 1 109 ? 16.260 3.811 -1.079 1.00 85.56 109 GLN A CA 1
ATOM 891 C C . GLN A 1 109 ? 15.276 2.643 -1.263 1.00 85.56 109 GLN A C 1
ATOM 893 O O . GLN A 1 109 ? 14.860 2.388 -2.383 1.00 85.56 109 GLN A O 1
ATOM 898 N N . HIS A 1 110 ? 14.805 2.058 -0.157 1.00 87.81 110 HIS A N 1
ATOM 899 C CA . HIS A 1 110 ? 13.821 0.972 -0.124 1.00 87.81 110 HIS A CA 1
ATOM 900 C C . HIS A 1 110 ? 12.454 1.287 -0.765 1.00 87.81 110 HIS A C 1
ATOM 902 O O . HIS A 1 110 ? 11.674 0.368 -0.984 1.00 87.81 110 HIS A O 1
ATOM 908 N N . LEU A 1 111 ? 12.126 2.560 -1.028 1.00 89.94 111 LEU A N 1
ATOM 909 C CA . LEU A 1 111 ? 10.880 2.967 -1.699 1.00 89.94 111 LEU A CA 1
ATOM 910 C C . LEU A 1 111 ? 11.010 3.011 -3.229 1.00 89.94 111 LEU A C 1
ATOM 912 O O . LEU A 1 111 ? 10.032 3.276 -3.926 1.00 89.94 111 LEU A O 1
ATOM 916 N N . ARG A 1 112 ? 12.212 2.769 -3.760 1.00 89.94 112 ARG A N 1
ATOM 917 C CA . ARG A 1 112 ? 12.451 2.630 -5.196 1.00 89.94 112 ARG A CA 1
ATOM 918 C C . ARG A 1 112 ? 12.157 1.203 -5.614 1.00 89.94 112 ARG A C 1
ATOM 920 O O . ARG A 1 112 ? 12.406 0.264 -4.868 1.00 89.94 112 ARG A O 1
ATOM 927 N N . THR A 1 113 ? 11.593 1.018 -6.799 1.00 90.69 113 THR A N 1
ATOM 928 C CA . THR A 1 113 ? 11.266 -0.324 -7.288 1.00 90.69 113 THR A CA 1
ATOM 929 C C . THR A 1 113 ? 11.412 -0.393 -8.793 1.00 90.69 113 THR A C 1
ATOM 931 O O . THR A 1 113 ? 11.162 0.577 -9.504 1.00 90.69 113 THR A O 1
ATOM 934 N N . ILE A 1 114 ? 11.832 -1.552 -9.290 1.00 92.75 114 ILE A N 1
ATOM 935 C CA . ILE A 1 114 ? 12.006 -1.790 -10.719 1.00 92.75 114 ILE A CA 1
ATOM 936 C C . ILE A 1 114 ? 10.759 -2.476 -11.274 1.00 92.75 114 ILE A C 1
ATOM 938 O O . ILE A 1 114 ? 10.405 -3.577 -10.855 1.00 92.75 114 ILE A O 1
ATOM 942 N N . CYS A 1 115 ? 10.140 -1.866 -12.281 1.00 94.06 115 CYS A N 1
ATOM 943 C CA . CYS A 1 115 ? 9.198 -2.551 -13.154 1.00 94.06 115 CYS A CA 1
ATOM 944 C C . CYS A 1 115 ? 9.969 -3.136 -14.346 1.00 94.06 115 CYS A C 1
ATOM 946 O O . CYS A 1 115 ? 10.552 -2.398 -15.147 1.00 94.06 115 CYS A O 1
ATOM 948 N N . LYS A 1 116 ? 10.013 -4.467 -14.466 1.00 96.19 116 LYS A N 1
ATOM 949 C CA . LYS A 1 116 ? 10.776 -5.152 -15.527 1.00 96.19 116 LYS A CA 1
ATOM 950 C C . LYS A 1 116 ? 10.223 -4.810 -16.917 1.00 96.19 116 LYS A C 1
ATOM 952 O O . LYS A 1 116 ? 9.050 -4.465 -17.049 1.00 96.19 116 LYS A O 1
ATOM 957 N N . ALA A 1 117 ? 11.060 -4.931 -17.944 1.00 97.69 117 ALA A N 1
ATOM 958 C CA . ALA A 1 117 ? 10.640 -4.773 -19.336 1.00 97.69 117 ALA A CA 1
ATOM 959 C C . ALA A 1 117 ? 9.448 -5.685 -19.666 1.00 97.69 117 ALA A C 1
ATOM 961 O O . ALA A 1 117 ? 9.410 -6.830 -19.206 1.00 97.69 117 ALA A O 1
ATOM 962 N N . ARG A 1 118 ? 8.497 -5.181 -20.462 1.00 97.75 118 ARG A N 1
ATOM 963 C CA . ARG A 1 118 ? 7.297 -5.917 -20.909 1.00 97.75 118 ARG A CA 1
ATOM 964 C C .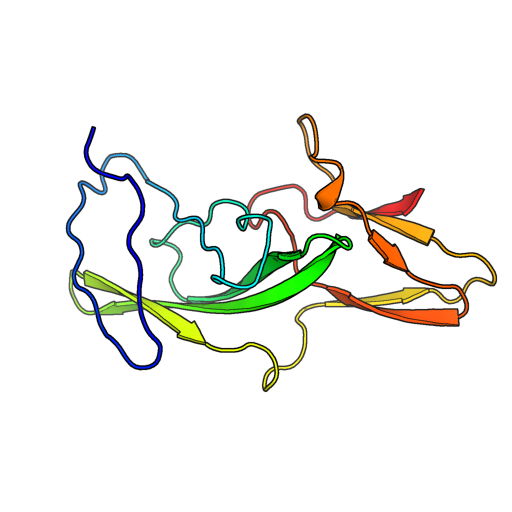 ARG A 1 118 ? 6.544 -6.619 -19.771 1.00 97.75 118 ARG A C 1
ATOM 966 O O . ARG A 1 118 ? 6.043 -7.730 -19.935 1.00 97.75 118 ARG A O 1
ATOM 973 N N . SER A 1 119 ? 6.494 -5.992 -18.599 1.00 97.25 119 SER A N 1
ATOM 974 C CA . SER A 1 119 ? 5.865 -6.559 -17.406 1.00 97.25 119 SER A CA 1
ATOM 975 C C . SER A 1 119 ? 4.864 -5.592 -16.787 1.00 97.25 119 SER A C 1
ATOM 977 O O . SER A 1 119 ? 4.702 -4.457 -17.230 1.00 97.25 119 SER A O 1
ATOM 979 N N . HIS A 1 120 ? 4.178 -6.052 -15.750 1.00 94.44 120 HIS A N 1
ATOM 980 C CA . HIS A 1 120 ? 3.367 -5.197 -14.905 1.00 94.44 120 HIS A CA 1
ATOM 981 C C . HIS A 1 120 ? 3.636 -5.521 -13.446 1.00 94.44 120 HIS A C 1
ATOM 983 O O . HIS A 1 120 ? 4.162 -6.585 -13.114 1.00 94.44 120 HIS A O 1
ATOM 989 N N . ILE A 1 121 ? 3.222 -4.601 -12.594 1.00 91.94 121 ILE A N 1
ATOM 990 C CA . ILE A 1 121 ? 3.280 -4.739 -11.150 1.00 91.94 121 ILE A CA 1
ATOM 991 C C . ILE A 1 121 ? 2.052 -4.088 -10.522 1.00 91.94 121 ILE A C 1
ATOM 993 O O . ILE A 1 121 ? 1.457 -3.155 -11.076 1.00 91.94 121 ILE A O 1
ATOM 997 N N . ASP A 1 122 ? 1.731 -4.556 -9.331 1.00 91.75 122 ASP A N 1
ATOM 998 C CA . ASP A 1 122 ? 0.723 -3.945 -8.486 1.00 91.75 122 ASP A CA 1
ATOM 999 C C . ASP A 1 122 ? 1.344 -2.802 -7.686 1.00 91.75 122 ASP A C 1
ATOM 1001 O O . ASP A 1 122 ? 2.512 -2.854 -7.285 1.00 91.75 122 ASP A O 1
ATOM 1005 N N . TYR A 1 123 ? 0.570 -1.744 -7.469 1.00 92.06 123 TYR A N 1
ATOM 1006 C CA . TYR A 1 123 ? 1.037 -0.543 -6.799 1.00 92.06 123 TYR A CA 1
ATOM 1007 C C . TYR A 1 123 ? -0.037 0.061 -5.898 1.00 92.06 123 TYR A C 1
ATOM 1009 O O . TYR A 1 123 ? -1.217 0.120 -6.240 1.00 92.06 123 TYR A O 1
ATOM 1017 N N . ALA A 1 124 ? 0.412 0.579 -4.759 1.00 92.81 12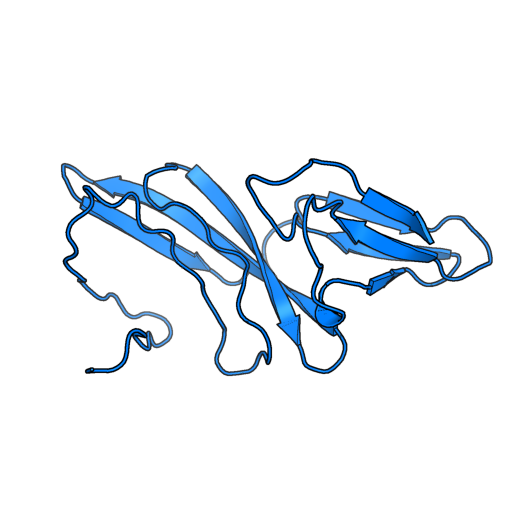4 ALA A N 1
ATOM 1018 C CA . ALA A 1 124 ? -0.319 1.488 -3.896 1.00 92.81 124 ALA A CA 1
ATOM 1019 C C . ALA A 1 124 ? 0.639 2.608 -3.484 1.00 92.81 124 ALA A C 1
ATOM 1021 O O . ALA A 1 124 ? 1.840 2.371 -3.337 1.00 92.81 124 ALA A O 1
ATOM 1022 N N . TRP A 1 125 ? 0.111 3.820 -3.311 1.00 93.44 125 TRP A N 1
ATOM 1023 C CA . TRP A 1 125 ? 0.911 4.974 -2.908 1.00 93.44 125 TRP A CA 1
ATOM 1024 C C . TRP A 1 125 ? 1.648 4.699 -1.596 1.00 93.44 125 TRP A C 1
ATOM 1026 O O . TRP A 1 125 ? 1.029 4.260 -0.628 1.00 93.44 125 TRP A O 1
ATOM 1036 N N . ASP A 1 126 ? 2.952 4.966 -1.576 1.00 92.00 126 ASP A N 1
ATOM 1037 C CA . ASP A 1 126 ? 3.795 4.784 -0.398 1.00 92.00 126 ASP A CA 1
ATOM 1038 C C . ASP A 1 126 ? 3.374 5.777 0.703 1.00 92.00 126 ASP A C 1
ATOM 1040 O O . ASP A 1 126 ? 3.059 5.362 1.814 1.00 92.00 126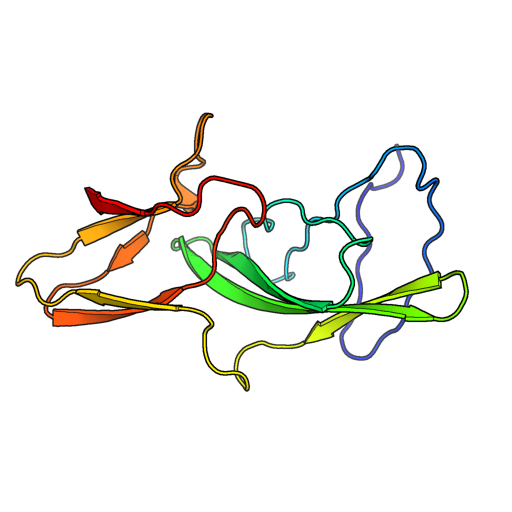 ASP A O 1
ATOM 1044 N N . ASP A 1 127 ? 3.249 7.066 0.365 1.00 92.81 127 ASP A N 1
ATOM 1045 C CA . ASP A 1 127 ? 2.691 8.124 1.213 1.00 92.81 127 ASP A CA 1
ATOM 1046 C C . ASP A 1 127 ? 1.268 8.493 0.758 1.00 92.81 127 ASP A C 1
ATOM 1048 O O . ASP A 1 127 ? 1.030 9.009 -0.343 1.00 92.81 127 ASP A O 1
ATOM 1052 N N . LEU A 1 128 ? 0.289 8.259 1.634 1.00 92.69 128 LEU A N 1
ATOM 1053 C CA . LEU A 1 128 ? -1.119 8.557 1.380 1.00 92.69 128 LEU A CA 1
ATOM 1054 C C . LEU A 1 128 ? -1.442 10.056 1.336 1.00 92.69 128 LEU A C 1
ATOM 1056 O O . LEU A 1 128 ? -2.515 10.401 0.843 1.00 92.69 128 LEU A O 1
ATOM 1060 N N . TYR A 1 129 ? -0.563 10.934 1.804 1.00 91.44 129 TYR A N 1
ATOM 1061 C CA . TYR A 1 129 ? -0.770 12.386 1.809 1.00 91.44 129 TYR A CA 1
ATOM 1062 C C . TYR A 1 129 ? 0.249 13.140 0.953 1.00 91.44 129 TYR A C 1
ATOM 1064 O O . TYR A 1 129 ? 0.068 14.330 0.703 1.00 91.44 129 TYR A O 1
ATOM 1072 N N . GLY A 1 130 ? 1.277 12.442 0.474 1.00 91.44 130 GLY A N 1
ATOM 1073 C CA . GLY A 1 130 ? 2.271 12.970 -0.448 1.00 91.44 130 GLY A CA 1
ATOM 1074 C C . GLY A 1 130 ? 1.750 13.182 -1.873 1.00 91.44 130 GLY A C 1
ATOM 1075 O O . GLY A 1 130 ? 0.596 12.901 -2.219 1.00 91.44 130 GLY A O 1
ATOM 1076 N N . SER A 1 131 ? 2.647 13.658 -2.739 1.00 93.31 131 SER A N 1
ATOM 1077 C CA . SER A 1 131 ? 2.353 13.925 -4.150 1.00 93.31 131 SER A CA 1
ATOM 1078 C C . SER A 1 131 ? 1.850 12.666 -4.863 1.00 93.31 131 SER A C 1
ATOM 1080 O O . SER A 1 131 ? 2.472 11.605 -4.808 1.00 93.31 131 SER A O 1
ATOM 1082 N N . ARG A 1 132 ? 0.732 12.785 -5.587 1.00 93.69 132 ARG A N 1
ATOM 1083 C CA . ARG A 1 132 ? 0.156 11.718 -6.428 1.00 93.69 132 ARG A CA 1
ATOM 1084 C C . ARG A 1 132 ? 0.828 11.659 -7.796 1.00 93.69 132 ARG A C 1
ATOM 1086 O O . ARG A 1 132 ? 0.173 11.687 -8.835 1.00 93.69 132 ARG A O 1
ATOM 1093 N N . ARG A 1 133 ? 2.158 11.640 -7.791 1.00 95.00 133 ARG A N 1
ATOM 1094 C CA . ARG A 1 133 ? 2.998 11.591 -8.988 1.00 95.00 133 ARG A CA 1
ATOM 1095 C C . ARG A 1 133 ? 4.030 10.493 -8.828 1.00 95.00 133 ARG A C 1
ATOM 1097 O O . ARG A 1 133 ? 4.599 10.326 -7.753 1.00 95.00 133 ARG A O 1
ATOM 1104 N N . ILE A 1 134 ? 4.270 9.772 -9.912 1.00 94.38 134 ILE A N 1
ATOM 1105 C CA . ILE A 1 134 ? 5.317 8.760 -9.997 1.00 94.38 134 ILE A CA 1
ATOM 1106 C C . ILE A 1 134 ? 6.470 9.371 -10.784 1.00 94.38 134 ILE A C 1
ATOM 1108 O O . ILE A 1 134 ? 6.259 9.956 -11.847 1.00 94.38 134 ILE A O 1
ATOM 1112 N N . VAL A 1 135 ? 7.679 9.253 -10.247 1.00 94.19 135 VAL A N 1
ATOM 1113 C CA . VAL A 1 135 ? 8.910 9.613 -10.952 1.00 94.19 135 VAL A CA 1
ATOM 1114 C C . VAL A 1 135 ? 9.485 8.340 -11.550 1.00 94.19 135 VAL A C 1
ATOM 1116 O O . VAL A 1 135 ? 9.621 7.346 -10.838 1.00 94.19 135 VAL A O 1
ATOM 1119 N N . LEU A 1 136 ? 9.810 8.387 -12.840 1.00 94.12 136 LEU A N 1
ATOM 1120 C CA . LEU A 1 136 ? 10.487 7.316 -13.567 1.00 94.12 136 LEU A CA 1
ATOM 1121 C C . LEU A 1 136 ? 11.956 7.705 -13.765 1.00 94.12 136 LEU A C 1
ATOM 1123 O O . LEU A 1 136 ? 12.240 8.876 -14.039 1.00 94.12 136 LEU A O 1
ATOM 1127 N N . GLN A 1 137 ? 12.868 6.748 -13.609 1.00 85.44 137 GLN A N 1
ATOM 1128 C CA . GLN A 1 137 ? 14.310 6.902 -13.814 1.00 85.44 137 GLN A CA 1
ATOM 1129 C C . GLN A 1 137 ? 14.855 5.792 -14.709 1.00 85.44 137 GLN A C 1
ATOM 1131 O O . GLN A 1 137 ? 14.355 4.644 -14.607 1.00 85.44 137 GLN A O 1
#

Organism: NCBI:txid51022

Foldseek 3Di:
DPDPDDDDDPPDDDDDDDDCPVQDWDWDDDPQADFIFDTDGLVPAAKFWTWGAHPVLDTAIWIWGWDDDPPDTDIDTHHCPPPDFPDKDFAQAQAKKKKADDAPDDDDPSRIDIDGHRGMDGDDHRDPPGDPDMDID

Sequence (137 aa):
RLSEHVHIASQCSLVWNENYEDCRQLCVRRSDVRHWSCPFRIDRIGSFHITMRDADETPRFVRVEVILNSAVFCVTFTDAEYYPPPIRIENQSDVPVLYQQQSEGPIGQHLRTICKARSHIDYAWDDLYGSRRIVLQ

InterPro domains:
  IPR009543 Vacuolar protein sorting-associated protein 13, VPS13 adaptor binding domain [PF25036] (9-127)
  IPR026847 Vacuolar protein sorting-associated protein 13 [PTHR16166] (5-137)

pLDDT: mean 88.81, std 9.01, range [45.03, 97.88]